Protein AF-U1PQL3-F1 (afdb_monomer_lite)

Organism: NCBI:txid1238425

Radius of gyration: 22.52 Å; chains: 1; bounding box: 60×57×41 Å

Structure (mmCIF, N/CA/C/O backbone):
data_AF-U1PQL3-F1
#
_entry.id   AF-U1PQL3-F1
#
loop_
_atom_site.group_PDB
_atom_site.id
_atom_site.type_symbol
_atom_site.label_atom_id
_atom_site.label_alt_id
_atom_site.label_comp_id
_atom_site.label_asym_id
_atom_site.label_entity_id
_atom_site.label_seq_id
_atom_site.pdbx_PDB_ins_code
_atom_site.Cartn_x
_atom_site.Cartn_y
_atom_site.Cartn_z
_atom_site.occupancy
_atom_site.B_iso_or_equiv
_atom_site.auth_seq_id
_atom_site.auth_comp_id
_atom_site.auth_asym_id
_atom_site.auth_atom_id
_atom_site.pdbx_PDB_model_num
ATOM 1 N N . MET A 1 1 ? 1.479 -7.789 17.084 1.00 77.44 1 MET A N 1
ATOM 2 C CA . MET A 1 1 ? 2.022 -6.716 17.954 1.00 77.44 1 MET A CA 1
ATOM 3 C C . MET A 1 1 ? 1.877 -5.343 17.304 1.00 77.44 1 MET A C 1
ATOM 5 O O . MET A 1 1 ? 1.242 -4.505 17.920 1.00 77.44 1 MET A O 1
ATOM 9 N N . PHE A 1 2 ? 2.394 -5.093 16.090 1.00 92.62 2 PHE A N 1
ATOM 10 C CA . PHE A 1 2 ? 2.172 -3.804 15.405 1.00 92.62 2 PHE A CA 1
ATOM 11 C C . PHE A 1 2 ? 0.720 -3.618 14.933 1.00 92.62 2 PHE A C 1
ATOM 13 O O . PHE A 1 2 ? 0.093 -2.629 15.292 1.00 92.62 2 PHE A O 1
ATOM 20 N N . THR A 1 3 ? 0.156 -4.597 14.218 1.00 93.81 3 THR A N 1
ATOM 21 C CA . THR A 1 3 ? -1.238 -4.553 13.734 1.00 93.81 3 THR A CA 1
ATOM 22 C C . THR A 1 3 ? -2.246 -4.426 14.873 1.00 93.81 3 THR A C 1
ATOM 24 O O . THR A 1 3 ? -3.132 -3.589 14.814 1.00 93.81 3 THR A O 1
ATOM 27 N N . THR A 1 4 ? -2.015 -5.131 15.980 1.00 95.44 4 THR A N 1
ATOM 28 C CA . THR A 1 4 ? -2.809 -5.020 17.215 1.00 95.44 4 THR A CA 1
ATOM 29 C C . THR A 1 4 ? -2.872 -3.589 17.769 1.00 95.44 4 THR A C 1
ATOM 31 O O . THR A 1 4 ? -3.896 -3.166 18.293 1.00 95.44 4 THR A O 1
ATOM 34 N N . LEU A 1 5 ? -1.780 -2.819 17.671 1.00 96.69 5 LEU A N 1
ATOM 35 C CA . LEU A 1 5 ? -1.766 -1.423 18.115 1.00 96.69 5 LEU A CA 1
ATOM 36 C C . LEU A 1 5 ? -2.539 -0.514 17.149 1.00 96.69 5 LEU A C 1
ATOM 38 O O . LEU A 1 5 ? -3.178 0.439 17.597 1.00 96.69 5 LEU A O 1
ATOM 42 N N . LEU A 1 6 ? -2.472 -0.802 15.845 1.00 95.81 6 LEU A N 1
ATOM 43 C CA . LEU A 1 6 ? -3.247 -0.090 14.828 1.00 95.81 6 LEU A CA 1
ATOM 44 C C . LEU A 1 6 ? -4.742 -0.331 15.020 1.00 95.81 6 LEU A C 1
ATOM 46 O O . LEU A 1 6 ? -5.491 0.636 15.076 1.00 95.81 6 LEU A O 1
ATOM 50 N N . GLU A 1 7 ? -5.149 -1.584 15.212 1.00 96.31 7 GLU A N 1
ATOM 51 C CA . GLU A 1 7 ? -6.532 -1.971 15.496 1.00 96.31 7 GLU A CA 1
ATOM 52 C C . GLU A 1 7 ? -7.067 -1.240 16.733 1.00 96.31 7 GLU A C 1
ATOM 54 O O . GLU A 1 7 ? -8.042 -0.498 16.631 1.00 96.31 7 GLU A O 1
ATOM 59 N N . TYR A 1 8 ? -6.347 -1.312 17.859 1.00 96.56 8 TYR A N 1
ATOM 60 C CA . TYR A 1 8 ? -6.697 -0.572 19.076 1.00 96.56 8 TYR A CA 1
ATOM 61 C C . TYR A 1 8 ? -6.850 0.938 18.827 1.00 96.56 8 TYR A C 1
ATOM 63 O O . TYR A 1 8 ? -7.760 1.586 19.355 1.00 96.56 8 TYR A O 1
ATOM 71 N N . ARG A 1 9 ? -5.944 1.539 18.043 1.00 97.44 9 ARG A N 1
ATOM 72 C CA . ARG A 1 9 ? -6.019 2.972 17.743 1.00 97.44 9 ARG A CA 1
ATOM 73 C C . ARG A 1 9 ? -7.231 3.282 16.871 1.00 97.44 9 ARG A C 1
ATOM 75 O O . ARG A 1 9 ? -7.900 4.277 17.131 1.00 97.44 9 ARG A O 1
ATOM 82 N N . CYS A 1 10 ? -7.513 2.448 15.879 1.00 96.50 10 CYS A N 1
ATOM 83 C CA . CYS A 1 10 ? -8.654 2.613 14.994 1.00 96.50 10 CYS A CA 1
ATOM 84 C C . CYS A 1 10 ? -9.977 2.529 15.755 1.00 96.50 10 CYS A C 1
ATOM 86 O O . CYS A 1 10 ? -10.788 3.445 15.628 1.00 96.50 10 CYS A O 1
ATOM 88 N N . GLU A 1 11 ? -10.141 1.526 16.622 1.00 96.19 11 GLU A N 1
ATOM 89 C CA . GLU A 1 11 ? -11.313 1.385 17.496 1.00 96.19 11 GLU A CA 1
ATOM 90 C C . GLU A 1 11 ? -11.537 2.631 18.358 1.00 96.19 11 GLU A C 1
ATOM 92 O O . GLU A 1 11 ? -12.653 3.138 18.463 1.00 96.19 11 GLU A O 1
ATOM 97 N N . ARG A 1 12 ? -10.463 3.166 18.948 1.00 97.19 12 ARG A N 1
ATOM 98 C CA . ARG A 1 12 ? -10.551 4.326 19.839 1.00 97.19 12 ARG A CA 1
ATOM 99 C C . ARG A 1 12 ? -10.916 5.625 19.118 1.00 97.19 12 ARG A C 1
ATOM 101 O O . ARG A 1 12 ? -11.585 6.468 19.705 1.00 97.19 12 ARG A O 1
ATOM 108 N N . GLU A 1 13 ? -10.442 5.807 17.889 1.00 97.31 13 GLU A N 1
ATOM 109 C CA . GLU A 1 13 ? -10.693 7.015 17.087 1.00 97.31 13 GLU A CA 1
ATOM 110 C C . GLU A 1 13 ? -11.920 6.861 16.160 1.00 97.31 13 GLU A C 1
ATOM 112 O O . GLU A 1 13 ? -12.239 7.781 15.411 1.00 97.31 13 GLU A O 1
ATOM 117 N N . GLY A 1 14 ? -12.602 5.707 16.180 1.00 95.25 14 GLY A N 1
ATOM 118 C CA . GLY A 1 14 ? -13.758 5.427 15.321 1.00 95.25 14 GLY A CA 1
ATOM 119 C C . GLY A 1 14 ? -13.414 5.266 13.835 1.00 95.25 14 GLY A C 1
ATOM 120 O O . GLY A 1 14 ? -14.232 5.593 12.978 1.00 95.25 14 GLY A O 1
ATOM 121 N N . THR A 1 15 ? -12.206 4.791 13.514 1.00 93.69 15 THR A N 1
ATOM 122 C CA . THR A 1 15 ? -11.777 4.493 12.134 1.00 93.69 15 THR A CA 1
ATOM 123 C C . THR A 1 15 ? -11.769 2.986 11.865 1.00 93.69 15 THR A C 1
ATOM 125 O O . THR A 1 15 ? -11.841 2.178 12.788 1.00 93.69 15 THR A O 1
ATOM 128 N N . HIS A 1 16 ? -11.714 2.591 10.591 1.00 90.12 16 HIS A N 1
ATOM 129 C CA . HIS A 1 16 ? -11.735 1.184 10.192 1.00 90.12 16 HIS A CA 1
ATOM 130 C C . HIS A 1 16 ? -10.318 0.618 10.044 1.00 90.12 16 HIS A C 1
ATOM 132 O O . HIS A 1 16 ? -9.465 1.235 9.405 1.00 90.12 16 HIS A O 1
ATOM 138 N N . PHE A 1 17 ? -10.098 -0.577 10.591 1.00 93.88 17 PHE A N 1
ATOM 139 C CA . PHE A 1 17 ? -8.897 -1.377 10.382 1.00 93.88 17 PHE A CA 1
ATOM 140 C C . PHE A 1 17 ? -9.274 -2.673 9.658 1.00 93.88 17 PHE A C 1
ATOM 142 O O . PHE A 1 17 ? -10.243 -3.332 10.031 1.00 93.88 17 PHE A O 1
ATOM 149 N N . GLY A 1 18 ? -8.504 -3.030 8.633 1.00 91.88 18 GLY A N 1
ATOM 150 C CA . GLY A 1 18 ? -8.681 -4.263 7.876 1.00 91.88 18 GLY A CA 1
ATOM 151 C C . GLY A 1 18 ? -7.334 -4.793 7.406 1.00 91.88 18 GLY A C 1
ATOM 152 O O . GLY A 1 18 ? -6.507 -4.036 6.895 1.00 91.88 18 GLY A O 1
ATOM 153 N N . GLU A 1 19 ? -7.108 -6.090 7.596 1.00 93.44 19 GLU A N 1
ATOM 154 C CA . GLU A 1 19 ? -5.915 -6.768 7.096 1.00 93.44 19 GLU A CA 1
ATOM 155 C C . GLU A 1 19 ? -6.143 -7.268 5.665 1.00 93.44 19 GLU A C 1
ATOM 157 O O . GLU A 1 19 ? -7.225 -7.732 5.308 1.00 93.44 19 GLU A O 1
ATOM 162 N N . VAL A 1 20 ? -5.096 -7.183 4.847 1.00 94.38 20 VAL A N 1
ATOM 163 C CA . VAL A 1 20 ? -5.058 -7.710 3.478 1.00 94.38 20 VAL A CA 1
ATOM 164 C C . VAL A 1 20 ? -3.874 -8.651 3.341 1.00 94.38 20 VAL A C 1
ATOM 166 O O . VAL A 1 20 ? -2.914 -8.541 4.101 1.00 94.38 20 VAL A O 1
ATOM 169 N N . GLU A 1 21 ? -3.906 -9.541 2.350 1.00 93.50 21 GLU A N 1
ATOM 170 C CA . GLU A 1 21 ? -2.773 -10.418 2.044 1.00 93.50 21 GLU A CA 1
ATOM 171 C C . GLU A 1 21 ? -1.538 -9.571 1.674 1.00 93.50 21 GLU A C 1
ATOM 173 O O . GLU A 1 21 ? -1.576 -8.871 0.656 1.00 93.50 21 GLU A O 1
ATOM 178 N N . PRO A 1 22 ? -0.442 -9.592 2.459 1.00 92.31 22 PRO A N 1
ATOM 179 C CA . PRO A 1 22 ? 0.719 -8.744 2.200 1.00 92.31 22 PRO A CA 1
ATOM 180 C C . PRO A 1 22 ? 1.693 -9.349 1.181 1.00 92.31 22 PRO A C 1
ATOM 182 O O . PRO A 1 22 ? 2.560 -8.630 0.664 1.00 92.31 22 PRO A O 1
ATOM 185 N N . ALA A 1 23 ? 1.600 -10.650 0.881 1.00 93.25 23 ALA A N 1
ATOM 186 C CA . ALA A 1 23 ? 2.564 -11.318 0.017 1.00 93.25 23 ALA A CA 1
ATOM 187 C C . ALA A 1 23 ? 2.606 -10.705 -1.394 1.00 93.25 23 ALA A C 1
ATOM 189 O O . ALA A 1 23 ? 1.585 -10.418 -2.022 1.00 93.25 23 ALA A O 1
ATOM 190 N N . GLY A 1 24 ? 3.824 -10.507 -1.903 1.00 90.50 24 GLY A N 1
ATOM 191 C CA . GLY A 1 24 ? 4.075 -10.034 -3.269 1.00 90.50 24 GLY A CA 1
ATOM 192 C C . GLY A 1 24 ? 3.968 -8.520 -3.486 1.00 90.50 24 GLY A C 1
ATOM 193 O O . GLY A 1 24 ? 4.416 -8.046 -4.526 1.00 90.50 24 GLY A O 1
ATOM 194 N N . THR A 1 25 ? 3.483 -7.746 -2.511 1.00 92.31 25 THR A N 1
ATOM 195 C CA . THR A 1 25 ? 3.243 -6.290 -2.649 1.00 92.31 25 THR A CA 1
ATOM 196 C C . THR A 1 25 ? 4.494 -5.465 -2.970 1.00 92.31 25 THR A C 1
ATOM 198 O O . THR A 1 25 ? 4.396 -4.426 -3.616 1.00 92.31 25 THR A O 1
ATOM 201 N N . THR A 1 26 ? 5.685 -5.927 -2.585 1.00 89.00 26 THR A N 1
ATOM 202 C CA . THR A 1 26 ? 6.966 -5.263 -2.893 1.00 89.00 26 THR A CA 1
ATOM 203 C C . THR A 1 26 ? 7.512 -5.581 -4.285 1.00 89.00 26 THR A C 1
ATOM 205 O O . THR A 1 26 ? 8.423 -4.896 -4.757 1.00 89.00 26 THR A O 1
ATOM 208 N N . LYS A 1 27 ? 6.981 -6.616 -4.946 1.00 89.62 27 LYS A N 1
ATOM 209 C CA . LYS A 1 27 ? 7.441 -7.069 -6.265 1.00 89.62 27 LYS A CA 1
ATOM 210 C C . LYS A 1 27 ? 6.455 -6.745 -7.383 1.00 89.62 27 LYS A C 1
ATOM 212 O O . LYS A 1 27 ? 6.871 -6.489 -8.514 1.00 89.62 27 LYS A O 1
ATOM 217 N N . GLU A 1 28 ? 5.168 -6.760 -7.061 1.00 92.44 28 GLU A N 1
ATOM 218 C CA . GLU A 1 28 ? 4.070 -6.415 -7.956 1.00 92.44 28 GLU A CA 1
ATOM 219 C C . GLU A 1 28 ? 4.050 -4.911 -8.245 1.00 92.44 28 GLU A C 1
ATOM 221 O O . GLU A 1 28 ? 4.226 -4.087 -7.346 1.00 92.44 28 GLU A O 1
ATOM 226 N N . CYS A 1 29 ? 3.875 -4.530 -9.506 1.00 91.62 29 CYS A N 1
ATOM 227 C CA . CYS A 1 29 ? 3.728 -3.134 -9.889 1.00 91.62 29 CYS A CA 1
ATOM 228 C C . CYS A 1 29 ? 2.319 -2.629 -9.609 1.00 91.62 29 CYS A C 1
ATOM 230 O O . CYS A 1 29 ? 1.378 -3.107 -10.231 1.00 91.62 29 CYS A O 1
ATOM 232 N N . ALA A 1 30 ? 2.196 -1.582 -8.793 1.00 92.25 30 ALA A N 1
ATOM 233 C CA . ALA A 1 30 ? 0.904 -0.957 -8.509 1.00 92.25 30 ALA A CA 1
ATOM 234 C C . ALA A 1 30 ? 0.207 -0.363 -9.747 1.00 92.25 30 ALA A C 1
ATOM 236 O O . ALA A 1 30 ? -0.996 -0.140 -9.729 1.00 92.25 30 ALA A O 1
ATOM 237 N N . SER A 1 31 ? 0.947 -0.107 -10.832 1.00 91.25 31 SER A N 1
ATOM 238 C CA . SER A 1 31 ? 0.382 0.431 -12.074 1.00 91.25 31 SER A CA 1
ATOM 239 C C . SER A 1 31 ? -0.084 -0.646 -13.058 1.00 91.25 31 SER A C 1
ATOM 241 O O . SER A 1 31 ? -1.062 -0.421 -13.763 1.00 91.25 31 SER A O 1
ATOM 243 N N . CYS A 1 32 ? 0.616 -1.780 -13.167 1.00 92.50 32 CYS A N 1
ATOM 244 C CA . CYS A 1 32 ? 0.346 -2.770 -14.223 1.00 92.50 32 CYS A CA 1
ATOM 245 C C . CYS A 1 32 ? 0.239 -4.222 -13.742 1.00 92.50 32 CYS A C 1
ATOM 247 O O . CYS A 1 32 ? 0.056 -5.116 -14.564 1.00 92.50 32 CYS A O 1
ATOM 249 N N . GLY A 1 33 ? 0.407 -4.484 -12.444 1.00 92.00 33 GLY A N 1
ATOM 250 C CA . GLY A 1 33 ? 0.303 -5.817 -11.842 1.00 92.00 33 GLY A CA 1
ATOM 251 C C . GLY A 1 33 ? 1.457 -6.776 -12.160 1.00 92.00 33 GLY A C 1
ATOM 252 O O . GLY A 1 33 ? 1.498 -7.888 -11.640 1.00 92.00 33 GLY A O 1
ATOM 253 N N . VAL A 1 34 ? 2.432 -6.389 -12.994 1.00 93.25 34 VAL A N 1
ATOM 254 C CA . VAL A 1 34 ? 3.583 -7.258 -13.285 1.00 93.25 34 VAL A CA 1
ATOM 255 C C . VAL A 1 34 ? 4.460 -7.418 -12.051 1.00 93.25 34 VAL A C 1
ATOM 257 O O . VAL A 1 34 ? 4.863 -6.447 -11.410 1.00 93.25 34 VAL A O 1
ATOM 260 N N . ASN A 1 35 ? 4.807 -8.668 -11.766 1.00 91.38 35 ASN A N 1
ATOM 261 C CA . ASN A 1 35 ? 5.756 -9.031 -10.732 1.00 91.38 35 ASN A CA 1
ATOM 262 C C . ASN A 1 35 ? 7.193 -8.910 -11.266 1.00 91.38 35 ASN A C 1
ATOM 264 O O . ASN A 1 35 ? 7.502 -9.389 -12.358 1.00 91.38 35 ASN A O 1
ATOM 268 N N . SER A 1 36 ? 8.071 -8.258 -10.507 1.00 84.94 36 SER A N 1
ATOM 269 C CA . SER A 1 36 ? 9.477 -8.074 -10.867 1.00 84.94 36 SER A CA 1
ATOM 270 C C . SER A 1 36 ? 10.380 -8.362 -9.672 1.00 84.94 36 SER A C 1
ATOM 272 O O . SER A 1 36 ? 10.195 -7.807 -8.588 1.00 84.94 36 SER A O 1
ATOM 274 N N . ASP A 1 37 ? 11.386 -9.214 -9.869 1.00 82.56 37 ASP A N 1
ATOM 275 C CA . ASP A 1 37 ? 12.407 -9.455 -8.854 1.00 82.56 37 ASP A CA 1
ATOM 276 C C . ASP A 1 37 ? 13.399 -8.289 -8.840 1.00 82.56 37 ASP A C 1
ATOM 278 O O . ASP A 1 37 ? 14.190 -8.098 -9.765 1.00 82.56 37 ASP A O 1
ATOM 282 N N . LYS A 1 38 ? 13.334 -7.483 -7.777 1.00 73.81 38 LYS A N 1
ATOM 283 C CA . LYS A 1 38 ? 14.190 -6.311 -7.577 1.00 73.81 38 LYS A CA 1
ATOM 284 C C . LYS A 1 38 ? 15.032 -6.470 -6.312 1.00 73.81 38 LYS A C 1
ATOM 286 O O . LYS A 1 38 ? 14.492 -6.846 -5.269 1.00 73.81 38 LYS A O 1
ATOM 291 N N . PRO A 1 39 ? 16.337 -6.157 -6.362 1.00 77.56 39 PRO A N 1
ATOM 292 C CA . PRO A 1 39 ? 17.223 -6.325 -5.218 1.00 77.56 39 PRO A CA 1
ATOM 293 C C . PRO A 1 39 ? 16.888 -5.357 -4.081 1.00 77.56 39 PRO A C 1
ATOM 295 O O . PRO A 1 39 ? 16.622 -4.181 -4.323 1.00 77.56 39 PRO A O 1
ATOM 298 N N . LEU A 1 40 ? 16.939 -5.827 -2.829 1.00 75.81 40 LEU A N 1
ATOM 299 C CA . LEU A 1 40 ? 16.529 -5.094 -1.616 1.00 75.81 40 LEU A CA 1
ATOM 300 C C . LEU A 1 40 ? 17.288 -3.789 -1.327 1.00 75.81 40 LEU A C 1
ATOM 302 O O . LEU A 1 40 ? 16.814 -3.000 -0.524 1.00 75.81 40 LEU A O 1
ATOM 306 N N . TRP A 1 41 ? 18.393 -3.493 -2.002 1.00 74.50 41 TRP A N 1
ATOM 307 C CA . TRP A 1 41 ? 19.158 -2.253 -1.805 1.00 74.50 41 TRP A CA 1
ATOM 308 C C . TRP A 1 41 ? 18.838 -1.138 -2.813 1.00 74.50 41 TRP A C 1
ATOM 310 O O . TRP A 1 41 ? 19.391 -0.049 -2.701 1.00 74.50 41 TRP A O 1
ATOM 320 N N . LEU A 1 42 ? 17.980 -1.387 -3.806 1.00 72.94 42 LEU A N 1
ATOM 321 C CA . LEU A 1 42 ? 17.567 -0.363 -4.768 1.00 72.94 42 LEU A CA 1
ATOM 322 C C . LEU A 1 42 ? 16.433 0.490 -4.169 1.00 72.94 42 LEU A C 1
ATOM 324 O O . LEU A 1 42 ? 15.359 -0.042 -3.893 1.00 72.94 42 LEU A O 1
ATOM 328 N N . GLY A 1 43 ? 16.685 1.779 -3.921 1.00 72.75 43 GLY A N 1
ATOM 329 C CA . GLY A 1 43 ? 15.693 2.701 -3.341 1.00 72.75 43 GLY A CA 1
ATOM 330 C C . GLY A 1 43 ? 14.533 2.984 -4.297 1.00 72.75 43 GLY A C 1
ATOM 331 O O . GLY A 1 43 ? 13.373 2.757 -3.962 1.00 72.75 43 GLY A O 1
ATOM 332 N N . GLU A 1 44 ? 14.863 3.351 -5.534 1.00 77.50 44 GLU A N 1
ATOM 333 C CA . GLU A 1 44 ? 13.895 3.710 -6.572 1.00 77.50 44 GLU A CA 1
ATOM 334 C C . GLU A 1 44 ? 13.122 2.497 -7.109 1.00 77.50 44 GLU A C 1
ATOM 336 O O . GLU A 1 44 ? 13.679 1.418 -7.367 1.00 77.50 44 GLU A O 1
ATOM 341 N N . TYR A 1 45 ? 11.819 2.682 -7.335 1.00 80.50 45 TYR A N 1
ATOM 342 C CA . TYR A 1 45 ? 10.985 1.673 -7.972 1.00 80.50 45 TYR A CA 1
ATOM 343 C C . TYR A 1 45 ? 10.820 1.965 -9.469 1.00 80.50 45 TYR A C 1
ATOM 345 O O . TYR A 1 45 ? 10.032 2.819 -9.860 1.00 80.50 45 TYR A O 1
ATOM 353 N N . LEU A 1 46 ? 11.469 1.162 -10.321 1.00 84.69 46 LEU A N 1
ATOM 354 C CA . LEU A 1 46 ? 11.293 1.217 -11.779 1.00 84.69 46 LEU A CA 1
ATOM 355 C C . LEU A 1 46 ? 10.657 -0.067 -12.317 1.00 84.69 46 LEU A C 1
ATOM 357 O O . LEU A 1 46 ? 11.257 -1.140 -12.244 1.00 84.69 46 LEU A O 1
ATOM 361 N N . CYS A 1 47 ? 9.437 -0.008 -12.844 1.00 88.31 47 CYS A N 1
ATOM 362 C CA . CYS A 1 47 ? 8.792 -1.161 -13.472 1.00 88.31 47 CYS A CA 1
ATOM 363 C C . CYS A 1 47 ? 9.363 -1.421 -14.879 1.00 88.31 47 CYS A C 1
ATOM 365 O O . CYS A 1 47 ? 9.189 -0.579 -15.760 1.00 88.31 47 CYS A O 1
ATOM 367 N N . PRO A 1 48 ? 9.972 -2.595 -15.144 1.00 86.00 48 PRO A N 1
ATOM 368 C CA . PRO A 1 48 ? 10.527 -2.904 -16.463 1.00 86.00 48 PRO A CA 1
ATOM 369 C C . PRO A 1 48 ? 9.453 -3.164 -17.532 1.00 86.00 48 PRO A C 1
ATOM 371 O O . PRO A 1 48 ? 9.768 -3.144 -18.716 1.00 86.00 48 PRO A O 1
ATOM 374 N N . ALA A 1 49 ? 8.202 -3.426 -17.136 1.00 89.19 49 ALA A N 1
ATOM 375 C CA . ALA A 1 49 ? 7.130 -3.778 -18.066 1.00 89.19 49 ALA A CA 1
ATOM 376 C C . ALA A 1 49 ? 6.382 -2.559 -18.619 1.00 89.19 49 ALA A C 1
ATOM 378 O O . ALA A 1 49 ? 6.166 -2.470 -19.822 1.00 89.19 49 ALA A O 1
ATOM 379 N N . CYS A 1 50 ? 5.984 -1.620 -17.757 1.00 90.88 50 CYS A N 1
ATOM 380 C CA . CYS A 1 50 ? 5.228 -0.432 -18.172 1.00 90.88 50 CYS A CA 1
ATOM 381 C C . CYS A 1 50 ? 6.042 0.866 -18.117 1.00 90.88 50 CYS A C 1
ATOM 383 O O . CYS A 1 50 ? 5.515 1.923 -18.445 1.00 90.88 50 CYS A O 1
ATOM 385 N N . GLY A 1 51 ? 7.302 0.814 -17.672 1.00 85.50 51 GLY A N 1
ATOM 386 C CA . GLY A 1 51 ? 8.131 2.008 -17.495 1.00 85.50 51 GLY A CA 1
ATOM 387 C C . GLY A 1 51 ? 7.675 2.911 -16.348 1.00 85.50 51 GLY A C 1
ATOM 388 O O . GLY A 1 51 ? 8.223 3.997 -16.188 1.00 85.50 51 GLY A O 1
ATOM 389 N N . PHE A 1 52 ? 6.692 2.476 -15.548 1.00 84.06 52 PHE A N 1
ATOM 390 C CA . PHE A 1 52 ? 6.259 3.199 -14.362 1.00 84.06 52 PHE A CA 1
ATOM 391 C C . PHE A 1 52 ? 7.442 3.345 -13.412 1.00 84.06 52 PHE A C 1
ATOM 393 O O . PHE A 1 52 ? 7.937 2.364 -12.851 1.00 84.06 52 PHE A O 1
ATOM 400 N N . ASN A 1 53 ? 7.905 4.579 -13.289 1.00 80.56 53 ASN A N 1
ATOM 401 C CA . ASN A 1 53 ? 8.950 4.964 -12.373 1.00 80.56 53 ASN A CA 1
ATOM 402 C C . ASN A 1 53 ? 8.291 5.719 -11.230 1.00 80.56 53 ASN A C 1
ATOM 404 O O . ASN A 1 53 ? 7.640 6.739 -11.461 1.00 80.56 53 ASN A O 1
ATOM 408 N N . MET A 1 54 ? 8.452 5.220 -10.015 1.00 67.62 54 MET A N 1
ATOM 409 C CA . MET A 1 54 ? 8.254 6.051 -8.847 1.00 67.62 54 MET A CA 1
ATOM 410 C C . MET A 1 54 ? 9.624 6.471 -8.348 1.00 67.62 54 MET A C 1
ATOM 412 O O . MET A 1 54 ? 10.429 5.651 -7.918 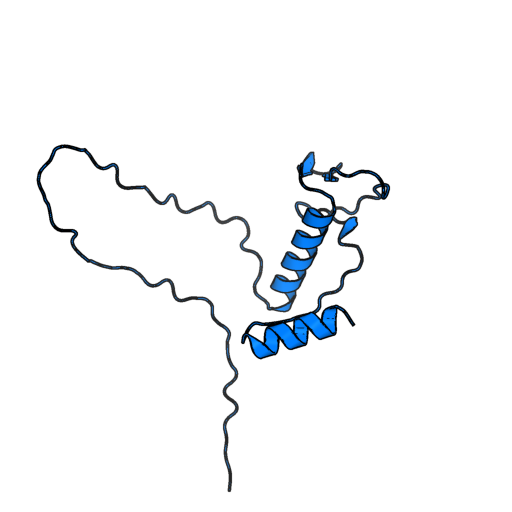1.00 67.62 54 MET A O 1
ATOM 416 N N . GLU A 1 55 ? 9.833 7.785 -8.370 1.00 62.03 55 GLU A N 1
ATOM 417 C CA . GLU A 1 55 ? 10.898 8.455 -7.622 1.00 62.03 55 GLU A CA 1
ATOM 418 C C . GLU A 1 55 ? 10.693 8.288 -6.099 1.00 62.03 55 GLU A C 1
ATOM 420 O O . GLU A 1 55 ? 11.588 8.547 -5.306 1.00 62.03 55 GLU A O 1
ATOM 425 N N . MET A 1 56 ? 9.509 7.805 -5.696 1.00 59.16 56 MET A N 1
ATOM 426 C CA . MET A 1 56 ? 9.175 7.353 -4.350 1.00 59.16 56 MET A CA 1
ATOM 427 C C . MET A 1 56 ? 9.651 5.911 -4.134 1.00 59.16 56 MET A C 1
ATOM 429 O O . MET A 1 56 ? 9.435 5.039 -4.980 1.00 59.16 56 MET A O 1
ATOM 433 N N . ASP A 1 57 ? 10.251 5.671 -2.969 1.00 76.81 57 ASP A N 1
ATOM 434 C CA . ASP A 1 57 ? 10.805 4.386 -2.551 1.00 76.81 57 ASP A CA 1
ATOM 435 C C . ASP A 1 57 ? 9.840 3.206 -2.766 1.00 76.81 57 ASP A C 1
ATOM 437 O O . ASP A 1 57 ? 8.614 3.340 -2.747 1.00 76.81 57 ASP A O 1
ATOM 441 N N . ARG A 1 58 ? 10.391 1.998 -2.906 1.00 81.06 58 ARG A N 1
ATOM 442 C CA . ARG A 1 58 ? 9.645 0.720 -2.996 1.00 81.06 58 ARG A CA 1
ATOM 443 C C . ARG A 1 58 ? 8.480 0.559 -2.014 1.00 81.06 58 ARG A C 1
ATOM 445 O O . ARG A 1 58 ? 7.510 -0.133 -2.333 1.00 81.06 58 ARG A O 1
ATOM 452 N N . ASP A 1 59 ? 8.589 1.171 -0.843 1.00 87.69 59 ASP A N 1
ATOM 453 C CA . ASP A 1 59 ? 7.567 1.155 0.200 1.00 87.69 59 ASP A CA 1
ATOM 454 C C . ASP A 1 59 ? 6.280 1.850 -0.260 1.00 87.69 59 ASP A C 1
ATOM 456 O O . ASP A 1 59 ? 5.187 1.376 0.044 1.00 87.69 59 ASP A O 1
ATOM 460 N N . ALA A 1 60 ? 6.382 2.906 -1.074 1.00 89.12 60 ALA A N 1
ATOM 461 C CA . ALA A 1 60 ? 5.227 3.573 -1.667 1.00 89.12 60 ALA A CA 1
ATOM 462 C C . ALA A 1 60 ? 4.508 2.669 -2.680 1.00 89.12 60 ALA A C 1
ATOM 464 O O . ALA A 1 60 ? 3.280 2.587 -2.670 1.00 89.12 60 ALA A O 1
ATOM 465 N N . ASN A 1 61 ? 5.251 1.930 -3.515 1.00 90.50 61 ASN A N 1
ATOM 466 C CA . ASN A 1 61 ? 4.653 0.930 -4.408 1.00 90.50 61 ASN A CA 1
ATOM 467 C C . ASN A 1 61 ? 3.919 -0.154 -3.606 1.00 90.50 61 ASN A C 1
ATOM 469 O O . ASN A 1 61 ? 2.782 -0.498 -3.929 1.00 90.50 61 ASN A O 1
ATOM 473 N N . ALA A 1 62 ? 4.543 -0.664 -2.541 1.00 91.38 62 ALA A N 1
ATOM 474 C CA . ALA A 1 62 ? 3.904 -1.643 -1.670 1.00 91.38 62 ALA A CA 1
ATOM 475 C C . ALA A 1 62 ? 2.645 -1.075 -0.992 1.00 91.38 62 ALA A C 1
ATOM 477 O O . ALA A 1 62 ? 1.623 -1.759 -0.953 1.00 91.38 62 ALA A O 1
ATOM 478 N N . ALA A 1 63 ? 2.677 0.178 -0.530 1.00 92.88 63 ALA A N 1
ATOM 479 C CA . ALA A 1 63 ? 1.529 0.846 0.077 1.00 92.88 63 ALA A CA 1
ATOM 480 C C . ALA A 1 63 ? 0.350 0.994 -0.899 1.00 92.88 63 ALA A C 1
ATOM 482 O O . ALA A 1 63 ? -0.789 0.745 -0.509 1.00 92.88 63 ALA A O 1
ATOM 483 N N . LEU A 1 64 ? 0.608 1.329 -2.170 1.00 93.38 64 LEU A N 1
ATOM 484 C CA . LEU A 1 64 ? -0.438 1.384 -3.199 1.00 93.38 64 LEU A CA 1
ATOM 485 C C . LEU A 1 64 ? -1.059 0.008 -3.463 1.00 93.38 64 LEU A C 1
ATOM 487 O O . LEU A 1 64 ? -2.280 -0.099 -3.558 1.00 93.38 64 LEU A O 1
ATOM 491 N N . ASN A 1 65 ? -0.248 -1.050 -3.512 1.00 94.62 65 ASN A N 1
ATOM 492 C CA . ASN A 1 65 ? -0.762 -2.415 -3.647 1.00 94.62 65 ASN A CA 1
ATOM 493 C C . ASN A 1 65 ? -1.629 -2.824 -2.444 1.00 94.62 65 ASN A C 1
ATOM 495 O O . ASN A 1 65 ? -2.698 -3.404 -2.623 1.00 94.62 65 ASN A O 1
ATOM 499 N N . ILE A 1 66 ? -1.199 -2.501 -1.218 1.00 95.38 66 ILE A N 1
ATOM 500 C CA . ILE A 1 66 ? -1.983 -2.745 0.004 1.00 95.38 66 ILE A CA 1
ATOM 501 C C . ILE A 1 66 ? -3.312 -1.977 -0.039 1.00 95.38 66 ILE A C 1
ATOM 503 O O . ILE A 1 66 ? -4.356 -2.554 0.260 1.00 95.38 66 ILE A O 1
ATOM 507 N N . LEU A 1 67 ? -3.289 -0.708 -0.458 1.00 93.75 67 LEU A N 1
ATOM 508 C CA . LEU A 1 67 ? -4.486 0.122 -0.600 1.00 93.75 67 LEU A CA 1
ATOM 509 C C . LEU A 1 67 ? -5.466 -0.468 -1.623 1.00 93.75 67 LEU A C 1
ATOM 511 O O . LEU A 1 67 ? -6.651 -0.602 -1.322 1.00 93.75 67 LEU A O 1
ATOM 515 N N . SER A 1 68 ? -4.966 -0.865 -2.796 1.00 93.25 68 SER A N 1
ATOM 516 C CA . SER A 1 68 ? -5.753 -1.517 -3.851 1.00 93.25 68 SER A CA 1
ATOM 517 C C . SER A 1 68 ? -6.464 -2.766 -3.332 1.00 93.25 68 SER A C 1
ATOM 519 O O . SER A 1 68 ? -7.684 -2.884 -3.444 1.00 93.25 68 SER A O 1
ATOM 521 N N . ARG A 1 69 ? -5.720 -3.667 -2.678 1.00 94.50 69 ARG A N 1
ATOM 522 C CA . ARG A 1 69 ? -6.276 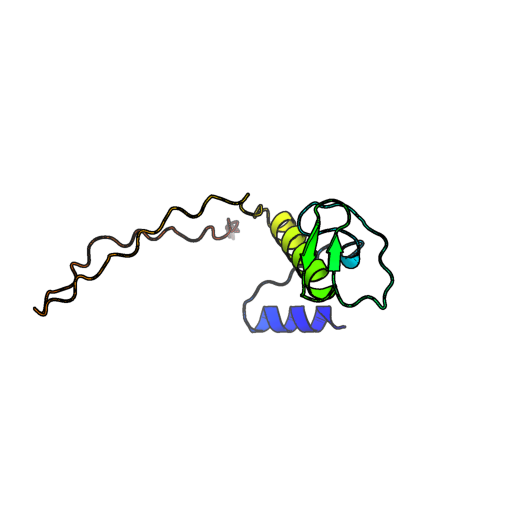-4.900 -2.095 1.00 94.50 69 ARG A CA 1
ATOM 523 C C . ARG A 1 69 ? -7.291 -4.608 -0.986 1.00 94.50 69 ARG A C 1
ATOM 525 O O . ARG A 1 69 ? -8.281 -5.328 -0.850 1.00 94.50 69 ARG A O 1
ATOM 532 N N . GLY A 1 70 ? -7.078 -3.548 -0.204 1.00 93.56 70 GLY A N 1
ATOM 533 C CA . GLY A 1 70 ? -8.019 -3.113 0.832 1.00 93.56 70 GLY A CA 1
ATOM 534 C C . GLY A 1 70 ? -9.348 -2.667 0.232 1.00 93.56 70 GLY A C 1
ATOM 535 O O . GLY A 1 70 ? -10.412 -3.097 0.673 1.00 93.56 70 GLY A O 1
ATOM 536 N N . PHE A 1 71 ? -9.286 -1.873 -0.833 1.00 90.31 71 PHE A N 1
ATOM 537 C CA . PHE A 1 71 ? -10.456 -1.433 -1.584 1.00 90.31 71 PHE A CA 1
ATOM 538 C C . PHE A 1 71 ? -11.225 -2.598 -2.222 1.00 90.31 71 PHE A C 1
ATOM 540 O O . PHE A 1 71 ? -12.445 -2.693 -2.058 1.00 90.31 71 PHE A O 1
ATOM 547 N N . GLU A 1 72 ? -10.517 -3.540 -2.844 1.00 89.56 72 GLU A N 1
ATOM 548 C CA . GLU A 1 72 ? -11.106 -4.772 -3.382 1.00 89.56 72 GLU A CA 1
ATOM 549 C C . GLU A 1 72 ? -11.814 -5.597 -2.297 1.00 89.56 72 GLU A C 1
ATOM 551 O O . GLU A 1 72 ? -12.942 -6.049 -2.501 1.00 89.56 72 GLU A O 1
ATOM 556 N N . THR A 1 73 ? -11.202 -5.728 -1.116 1.00 87.12 73 THR A N 1
ATOM 557 C CA . THR A 1 73 ? -11.779 -6.456 0.031 1.00 87.12 73 THR A CA 1
ATOM 558 C C . THR A 1 73 ? -13.076 -5.809 0.524 1.00 87.12 73 THR A C 1
ATOM 560 O O . THR A 1 73 ? -14.022 -6.504 0.893 1.00 87.12 73 THR A O 1
ATOM 563 N N . LEU A 1 74 ? -13.154 -4.477 0.486 1.00 85.44 74 LEU A N 1
ATOM 564 C CA . LEU A 1 74 ? -14.347 -3.716 0.864 1.00 85.44 74 LEU A CA 1
ATOM 565 C C . LEU A 1 74 ? -15.433 -3.695 -0.228 1.00 85.44 74 LEU A C 1
ATOM 567 O O . LEU A 1 74 ? -16.511 -3.141 -0.008 1.00 85.44 74 LEU A O 1
ATOM 571 N N . GLY A 1 75 ? -15.173 -4.273 -1.406 1.00 81.25 75 GLY A N 1
ATOM 572 C CA . GLY A 1 75 ? -16.062 -4.178 -2.568 1.00 81.25 75 GLY A CA 1
ATOM 573 C C . GLY A 1 75 ? -16.137 -2.765 -3.157 1.00 81.25 75 GLY A C 1
ATOM 574 O O . GLY A 1 75 ? -17.032 -2.463 -3.948 1.00 81.25 75 GLY A O 1
ATOM 575 N N . LEU A 1 76 ? -15.205 -1.897 -2.768 1.00 72.75 76 LEU A N 1
ATOM 576 C CA . LEU A 1 76 ? -15.028 -0.564 -3.313 1.00 72.75 76 LEU A CA 1
ATOM 577 C C . LEU A 1 76 ? -13.990 -0.694 -4.423 1.00 72.75 76 LEU A C 1
ATOM 579 O O . LEU A 1 76 ? -12.808 -0.502 -4.189 1.00 72.75 76 LEU A O 1
ATOM 583 N N . GLY A 1 77 ? -14.408 -1.104 -5.621 1.00 58.28 77 GLY A N 1
ATOM 584 C CA . GLY A 1 77 ? -13.494 -1.146 -6.761 1.00 58.28 77 GLY A CA 1
ATOM 585 C C . GLY A 1 77 ? -12.807 0.210 -6.937 1.00 58.28 77 GLY A C 1
ATOM 586 O O . GLY A 1 77 ? -13.449 1.257 -6.825 1.00 58.28 77 GLY A O 1
ATOM 587 N N . GLN A 1 78 ? -11.501 0.193 -7.194 1.00 49.97 78 GLN A N 1
ATOM 588 C CA . GLN A 1 78 ? -10.787 1.390 -7.623 1.00 49.97 78 GLN A CA 1
ATOM 589 C C . GLN A 1 78 ? -11.493 1.952 -8.861 1.00 49.97 78 GLN A C 1
ATOM 591 O O . GLN A 1 78 ? -11.839 1.216 -9.784 1.00 49.97 78 GLN A O 1
ATOM 596 N N . PHE A 1 79 ? -11.748 3.258 -8.839 1.00 46.06 79 PHE A N 1
ATOM 597 C CA . PHE A 1 79 ? -12.255 4.004 -9.980 1.00 46.06 79 PHE A CA 1
ATOM 598 C C . PHE A 1 79 ? -11.236 3.801 -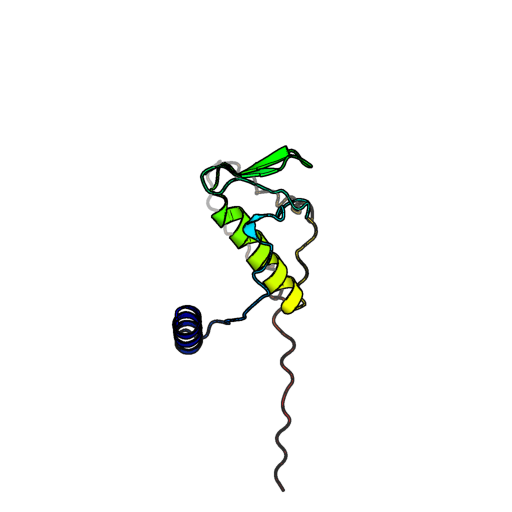11.110 1.00 46.06 79 PHE A C 1
ATOM 600 O O . PHE A 1 79 ? -10.143 4.367 -11.057 1.00 46.06 79 PHE A O 1
ATOM 607 N N . GLU A 1 80 ? -11.550 2.956 -12.101 1.00 45.78 80 GLU A N 1
ATOM 608 C CA . GLU A 1 80 ? -10.867 3.010 -13.396 1.00 45.78 80 GLU A CA 1
ATOM 609 C C . GLU A 1 80 ? -10.857 4.477 -13.783 1.00 45.78 80 GLU A C 1
ATOM 611 O O . GLU A 1 80 ? -11.930 5.072 -13.769 1.00 45.78 80 GLU A O 1
ATOM 616 N N . ALA A 1 81 ? -9.670 5.053 -13.997 1.00 48.28 81 ALA A N 1
ATOM 617 C CA . ALA A 1 81 ? -9.439 6.481 -14.175 1.00 48.28 81 ALA A CA 1
ATOM 618 C C . ALA A 1 81 ? -10.583 7.156 -14.944 1.00 48.28 81 ALA A C 1
ATOM 620 O O . ALA A 1 81 ? -10.566 7.253 -16.171 1.00 48.28 81 ALA A O 1
ATOM 621 N N . VAL A 1 82 ? -11.597 7.626 -14.218 1.00 45.91 82 VAL A N 1
ATOM 622 C CA . VAL A 1 82 ? -12.617 8.468 -14.801 1.00 45.91 82 VAL A CA 1
ATOM 623 C C . VAL A 1 82 ? -11.858 9.737 -15.063 1.00 45.91 82 VAL A C 1
ATOM 625 O O . VAL A 1 82 ? -11.373 10.396 -14.140 1.00 45.91 82 VAL A O 1
ATOM 628 N N . THR A 1 83 ? -11.688 10.004 -16.352 1.00 42.69 83 THR A N 1
ATOM 629 C CA . THR A 1 83 ? -11.310 11.304 -16.886 1.00 42.69 83 THR A CA 1
ATOM 630 C C . THR A 1 83 ? -11.891 12.361 -15.958 1.00 42.69 83 THR A C 1
ATOM 632 O O . THR A 1 83 ? -13.115 12.338 -15.772 1.00 42.69 83 THR A O 1
ATOM 635 N N . PRO A 1 84 ? -11.076 13.213 -15.308 1.00 46.44 84 PRO A N 1
ATOM 636 C CA . PRO A 1 84 ? -11.632 14.212 -14.417 1.00 46.44 84 PRO A CA 1
ATOM 637 C C . PRO A 1 84 ? -12.663 14.970 -15.244 1.00 46.44 84 PRO A C 1
ATOM 639 O O . PRO A 1 84 ? -12.330 15.490 -16.309 1.00 46.44 84 PRO A O 1
ATOM 642 N N . VAL A 1 85 ? -13.933 14.944 -14.819 1.00 48.28 85 VAL A N 1
ATOM 643 C CA . VAL A 1 85 ? -14.922 15.873 -15.360 1.00 48.28 85 VAL A CA 1
ATOM 644 C C . VAL A 1 85 ? -14.262 17.226 -15.206 1.00 48.28 85 VAL A C 1
ATOM 646 O O . VAL A 1 85 ? -13.914 17.614 -14.086 1.00 48.28 85 VAL A O 1
ATOM 649 N N . GLU A 1 86 ? -13.973 17.861 -16.341 1.00 52.28 86 GLU A N 1
ATOM 650 C CA . GLU A 1 86 ? -13.295 19.141 -16.362 1.00 52.28 86 GLU A CA 1
ATOM 651 C C . GLU A 1 86 ? -14.133 20.096 -15.529 1.00 52.28 86 GLU A C 1
ATOM 653 O O . GLU A 1 86 ? -15.198 20.565 -15.930 1.00 52.28 86 GLU A O 1
ATOM 658 N N . THR A 1 87 ? -13.681 20.315 -14.299 1.00 51.28 87 THR A N 1
ATOM 659 C CA . THR A 1 87 ? -14.292 21.278 -13.410 1.00 51.28 87 THR A CA 1
ATOM 660 C C . THR A 1 87 ? -13.781 22.610 -13.912 1.00 51.28 87 THR A C 1
ATOM 662 O O . THR A 1 87 ? -12.699 23.059 -13.540 1.00 51.28 87 THR A O 1
ATOM 665 N N . THR A 1 88 ? -14.519 23.193 -14.854 1.00 44.06 88 THR A N 1
ATOM 666 C CA . THR A 1 88 ? -14.250 24.529 -15.370 1.00 44.06 88 THR A CA 1
ATOM 667 C C . THR A 1 88 ? -14.261 25.492 -14.190 1.00 44.06 88 THR A C 1
ATOM 669 O O . THR A 1 88 ? -15.317 25.782 -13.625 1.00 44.06 88 THR A O 1
ATOM 672 N N . LEU A 1 89 ? -13.080 25.957 -13.789 1.00 51.03 89 LEU A N 1
ATOM 673 C CA . LEU A 1 89 ? -12.949 27.030 -12.815 1.00 51.03 89 LEU A CA 1
ATOM 674 C C . LEU A 1 89 ? -13.556 28.298 -13.433 1.00 51.03 89 LEU A C 1
ATOM 676 O O . LEU A 1 89 ? -13.199 28.644 -14.563 1.00 51.03 89 LEU A O 1
ATOM 680 N N . PRO A 1 90 ? -14.464 29.007 -12.742 1.00 41.97 90 PRO A N 1
ATOM 681 C CA . PRO A 1 90 ? -14.947 30.285 -13.235 1.00 41.97 90 PRO A CA 1
ATOM 682 C C . PRO A 1 90 ? -13.772 31.270 -13.297 1.00 41.97 90 PRO A C 1
ATOM 684 O O . PRO A 1 90 ? -13.155 31.596 -12.283 1.00 41.97 90 PRO A O 1
ATOM 687 N N . LEU A 1 91 ? -13.450 31.735 -14.506 1.00 40.97 91 LEU A N 1
ATOM 688 C CA . LEU A 1 91 ? -12.562 32.873 -14.725 1.00 40.97 91 LEU A CA 1
ATOM 689 C C . LEU A 1 91 ? -13.227 34.113 -14.120 1.00 40.97 91 LEU A C 1
ATOM 691 O O . LEU A 1 91 ? -14.164 34.670 -14.690 1.00 40.97 91 LEU A O 1
ATOM 695 N N . PHE A 1 92 ? -12.739 34.551 -12.963 1.00 38.69 92 PHE A N 1
ATOM 696 C CA . PHE A 1 92 ? -13.069 35.864 -12.430 1.00 38.69 92 PHE A CA 1
ATOM 697 C C . PHE A 1 92 ? -12.452 36.928 -13.345 1.00 38.69 92 PHE A C 1
ATOM 699 O O . PHE A 1 92 ? -11.237 37.128 -13.358 1.00 38.69 92 PHE A O 1
ATOM 706 N N . ILE A 1 93 ? -13.287 37.626 -14.115 1.00 39.69 93 ILE A N 1
ATOM 707 C CA . ILE A 1 93 ? -12.905 38.917 -14.685 1.00 39.69 93 ILE A CA 1
ATOM 708 C C . ILE A 1 93 ? -12.900 39.903 -13.515 1.00 39.69 93 ILE A C 1
ATOM 710 O O . ILE A 1 93 ? -13.950 40.316 -13.029 1.00 39.69 93 ILE A O 1
ATOM 714 N N . SER A 1 94 ? -11.707 40.255 -13.035 1.00 49.69 94 SER A N 1
ATOM 715 C CA . SER A 1 94 ? -11.527 41.357 -12.091 1.00 49.69 94 SER A CA 1
ATOM 716 C C . SER A 1 94 ? -11.866 42.679 -12.775 1.00 49.69 94 SER A C 1
ATOM 718 O O . SER A 1 94 ? -11.014 43.311 -13.395 1.00 49.69 94 SER A O 1
ATOM 720 N N . SER A 1 95 ? -13.101 43.134 -12.615 1.00 44.25 95 SER A N 1
ATOM 721 C CA . SER A 1 95 ? -13.428 44.557 -12.666 1.00 44.25 95 SER A CA 1
ATOM 722 C C . SER A 1 95 ? -14.403 44.843 -11.538 1.00 44.25 95 SER A C 1
ATOM 724 O O . SER A 1 95 ? -15.532 44.367 -11.558 1.00 44.25 95 SER A O 1
ATOM 726 N N . GLY A 1 96 ? -13.912 45.547 -10.519 1.00 46.97 96 GLY A N 1
ATOM 727 C CA . GLY A 1 96 ? -14.591 45.737 -9.247 1.00 46.97 96 GLY A CA 1
ATOM 728 C C . GLY A 1 96 ? -16.009 46.291 -9.369 1.00 46.97 96 GLY A C 1
ATOM 729 O O . GLY A 1 96 ? -16.201 47.474 -9.629 1.00 46.97 96 GLY A O 1
ATOM 730 N N . SER A 1 97 ? -16.978 45.446 -9.045 1.00 42.06 97 SER A N 1
ATOM 731 C CA . SER A 1 97 ? -18.172 45.796 -8.283 1.00 42.06 97 SER A CA 1
ATOM 732 C C . SER A 1 97 ? -18.515 44.602 -7.396 1.00 42.06 97 SER A C 1
ATOM 734 O O . SER A 1 97 ? -18.259 43.451 -7.740 1.00 42.06 97 SER A O 1
ATOM 736 N N . CYS A 1 98 ? -18.963 44.892 -6.180 1.00 53.81 98 CYS A N 1
ATOM 737 C CA . CYS A 1 98 ? -19.336 43.895 -5.193 1.00 53.81 98 CYS A CA 1
ATOM 738 C C . CYS A 1 98 ? -20.646 43.239 -5.620 1.00 53.81 98 CYS A C 1
ATOM 740 O O . CYS A 1 98 ? -21.675 43.899 -5.588 1.00 53.81 98 CYS A O 1
ATOM 742 N N . ASP A 1 99 ? -20.623 41.956 -5.976 1.00 40.38 99 ASP A N 1
ATOM 743 C CA . ASP A 1 99 ? -21.854 41.250 -6.317 1.00 40.38 99 ASP A CA 1
ATOM 744 C C . ASP A 1 99 ? -21.953 39.903 -5.592 1.00 40.38 99 ASP A C 1
ATOM 746 O O . ASP A 1 99 ? -21.036 39.082 -5.550 1.00 40.38 99 ASP A O 1
ATOM 750 N N . VAL A 1 100 ? -23.106 39.769 -4.943 1.00 49.94 100 VAL A N 1
ATOM 751 C CA . VAL A 1 100 ? -23.600 38.678 -4.107 1.00 49.94 100 VAL A CA 1
ATOM 752 C C . VAL A 1 100 ? -23.452 37.324 -4.808 1.00 49.94 100 VAL A C 1
ATOM 754 O O . VAL A 1 100 ? -23.868 37.161 -5.951 1.00 49.94 100 VAL A O 1
ATOM 757 N N . VAL A 1 101 ? -22.916 36.325 -4.100 1.00 47.56 101 VAL A N 1
ATOM 758 C CA . VAL A 1 101 ? -22.874 34.936 -4.584 1.00 47.56 101 VAL A CA 1
ATOM 759 C C . VAL A 1 101 ? -24.277 34.328 -4.466 1.00 47.56 101 VAL A C 1
ATOM 761 O O . VAL A 1 101 ? -24.774 34.125 -3.358 1.00 47.56 101 VAL A O 1
ATOM 764 N N . ASP A 1 102 ? -24.926 34.045 -5.600 1.00 50.94 102 ASP A N 1
ATOM 765 C CA . ASP A 1 102 ? -26.207 33.324 -5.654 1.00 50.94 102 ASP A CA 1
ATOM 766 C C . ASP A 1 102 ? -25.996 31.865 -5.215 1.00 50.94 102 ASP A C 1
ATOM 768 O O . ASP A 1 102 ? -25.369 31.062 -5.905 1.00 50.94 102 ASP A O 1
ATOM 772 N N . GLY A 1 103 ? -26.499 31.526 -4.026 1.00 56.66 103 GLY A N 1
ATOM 773 C CA . GLY A 1 103 ? -26.356 30.216 -3.387 1.00 56.66 103 GLY A CA 1
ATOM 774 C C . GLY A 1 103 ? -27.252 29.134 -3.988 1.00 56.66 103 GLY A C 1
ATOM 775 O O . GLY A 1 103 ? -27.979 28.460 -3.254 1.00 56.66 103 GLY A O 1
ATOM 776 N N . LYS A 1 104 ? -27.245 28.954 -5.313 1.00 56.91 104 LYS A N 1
ATOM 777 C CA . LYS A 1 104 ? -28.082 27.941 -5.963 1.00 56.91 104 LYS A CA 1
ATOM 778 C C . LYS A 1 104 ? -27.296 26.701 -6.371 1.00 56.91 104 LYS A C 1
ATOM 780 O O . LYS A 1 104 ? -26.656 26.641 -7.413 1.00 56.91 104 LYS A O 1
ATOM 785 N N . ARG A 1 105 ? -27.536 25.672 -5.549 1.00 53.56 105 ARG A N 1
ATOM 786 C CA . ARG A 1 105 ? -27.460 24.232 -5.830 1.00 53.56 105 ARG A CA 1
ATOM 787 C C . ARG A 1 105 ? -26.065 23.612 -5.758 1.00 53.56 105 ARG A C 1
ATOM 789 O O . ARG A 1 105 ? -25.495 23.184 -6.754 1.00 53.56 105 ARG A O 1
ATOM 796 N N . VAL A 1 106 ? -25.605 23.427 -4.522 1.00 51.97 106 VAL A N 1
ATOM 797 C CA . VAL A 1 106 ? -24.705 22.315 -4.195 1.00 51.97 106 VAL A CA 1
ATOM 798 C C . VAL A 1 106 ? -25.494 21.023 -4.415 1.00 51.97 106 VAL A C 1
ATOM 800 O O . VAL A 1 106 ? -26.528 20.806 -3.783 1.00 51.97 106 VAL A O 1
ATOM 803 N N . ILE A 1 107 ? -25.061 20.195 -5.363 1.00 54.44 107 ILE A N 1
ATOM 804 C CA . ILE A 1 107 ? -25.512 18.807 -5.438 1.00 54.44 107 ILE A CA 1
ATOM 805 C C . ILE A 1 107 ? -24.585 18.052 -4.496 1.00 54.44 107 ILE A C 1
ATOM 807 O O . ILE A 1 107 ? -23.413 17.861 -4.808 1.00 54.44 107 ILE A O 1
ATOM 811 N N . GLU A 1 108 ? -25.101 17.665 -3.335 1.00 50.50 108 GLU A N 1
ATOM 812 C CA . GLU A 1 108 ? -24.458 16.653 -2.505 1.00 50.50 108 GLU A CA 1
ATOM 813 C C . GLU A 1 108 ? -24.408 15.365 -3.332 1.00 50.50 108 GLU A C 1
ATOM 815 O O . GLU A 1 108 ? -25.403 14.650 -3.471 1.00 50.50 108 GLU A O 1
ATOM 820 N N . ALA A 1 109 ? -23.260 15.086 -3.948 1.00 54.03 109 ALA A N 1
ATOM 821 C CA . ALA A 1 109 ? -22.949 13.730 -4.354 1.00 54.03 109 ALA A CA 1
ATOM 822 C C . ALA A 1 109 ? -22.767 12.956 -3.049 1.00 54.03 109 ALA A C 1
ATOM 824 O O . ALA A 1 109 ? -21.705 13.012 -2.432 1.00 54.03 109 ALA A O 1
ATOM 825 N N . GLY A 1 110 ? -23.856 12.343 -2.578 1.00 45.09 110 GLY A N 1
ATOM 826 C CA . GLY A 1 110 ? -23.850 11.541 -1.366 1.00 45.09 110 GLY A CA 1
ATOM 827 C C . GLY A 1 110 ? -22.664 10.585 -1.393 1.00 45.09 110 GLY A C 1
ATOM 828 O O . GLY A 1 110 ? -22.409 9.923 -2.402 1.00 45.09 110 GLY A O 1
ATOM 829 N N . SER A 1 111 ? -21.918 10.556 -0.293 1.00 52.28 111 SER A N 1
ATOM 830 C CA . SER A 1 111 ? -20.846 9.588 -0.102 1.00 52.28 111 SER A CA 1
ATOM 831 C C . SER A 1 111 ? -21.406 8.178 -0.317 1.00 52.28 111 SER A C 1
ATOM 833 O O . SER A 1 111 ? -22.499 7.868 0.162 1.00 52.28 111 SER A O 1
ATOM 835 N N . LEU A 1 112 ? -20.684 7.319 -1.042 1.00 51.38 112 LEU A N 1
ATOM 836 C CA . LEU A 1 112 ? -21.013 5.895 -1.183 1.00 51.38 112 LEU A CA 1
ATOM 837 C C . LEU A 1 112 ? -20.715 5.176 0.143 1.00 51.38 112 LEU A C 1
ATOM 839 O O . LEU A 1 112 ? -19.851 4.309 0.237 1.00 51.38 112 LEU A O 1
ATOM 843 N N . THR A 1 113 ? -21.405 5.567 1.209 1.00 44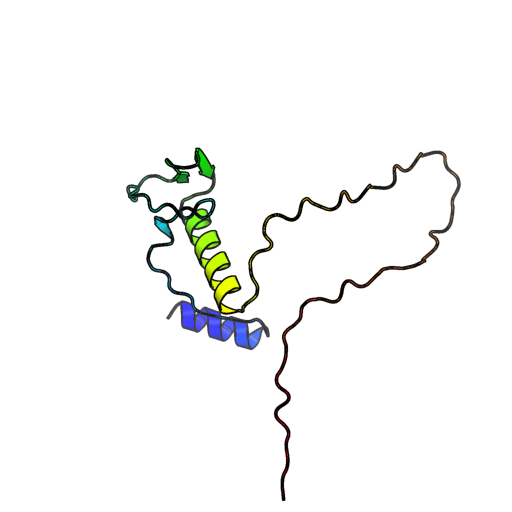.28 113 THR A N 1
ATOM 844 C CA . THR A 1 113 ? -21.328 4.903 2.502 1.00 44.28 113 THR A CA 1
ATOM 845 C C . THR A 1 113 ? -22.169 3.635 2.458 1.00 44.28 113 THR A C 1
ATOM 847 O O . THR A 1 113 ? -23.391 3.689 2.339 1.00 44.28 113 THR A O 1
ATOM 850 N N . LEU A 1 114 ? -21.466 2.502 2.516 1.00 44.22 114 LEU A N 1
ATOM 851 C CA . LEU A 1 114 ? -21.735 1.354 3.385 1.00 44.22 114 LEU A CA 1
ATOM 852 C C . LEU A 1 114 ? -23.220 0.956 3.519 1.00 44.22 114 LEU A C 1
ATOM 854 O O . LEU A 1 114 ? -23.994 1.574 4.244 1.00 44.22 114 LEU A O 1
ATOM 858 N N . LYS A 1 115 ? -23.609 -0.158 2.883 1.00 44.22 115 LYS A N 1
ATOM 859 C CA . LYS A 1 115 ? -24.847 -0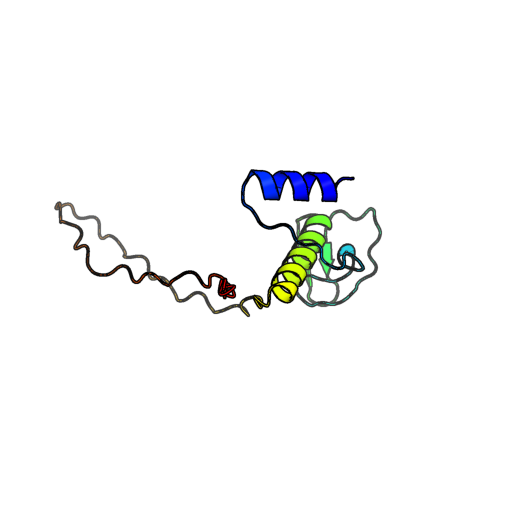.866 3.243 1.00 44.22 115 LYS A CA 1
ATOM 860 C C . LYS A 1 115 ? -24.678 -1.478 4.636 1.00 44.22 115 LYS A C 1
ATOM 862 O O . LYS A 1 115 ? -24.284 -2.636 4.756 1.00 44.22 115 LYS A O 1
ATOM 867 N N . GLU A 1 116 ? -24.986 -0.717 5.680 1.00 45.16 116 GLU A N 1
ATOM 868 C CA . GLU A 1 116 ? -25.250 -1.291 6.997 1.00 45.16 116 GLU A CA 1
ATOM 869 C C . GLU A 1 116 ? -26.417 -2.281 6.882 1.00 45.16 116 GLU A C 1
ATOM 871 O O . GLU A 1 116 ? -27.497 -1.962 6.376 1.00 45.16 116 GLU A O 1
ATOM 876 N N . ARG A 1 117 ? -26.208 -3.516 7.345 1.00 47.81 117 ARG A N 1
ATOM 877 C CA . ARG A 1 117 ? -27.309 -4.440 7.611 1.00 47.81 117 ARG A CA 1
ATOM 878 C C . ARG A 1 117 ? -27.923 -4.053 8.948 1.00 47.81 117 ARG A C 1
ATOM 880 O O . ARG A 1 117 ? -27.319 -4.271 9.991 1.00 47.81 117 ARG A O 1
ATOM 887 N N . THR A 1 118 ? -29.139 -3.522 8.911 1.00 39.47 118 THR A N 1
ATOM 888 C CA . THR A 1 118 ? -29.976 -3.351 10.098 1.00 39.47 118 THR A CA 1
ATOM 889 C C . THR A 1 118 ? -30.222 -4.724 10.731 1.00 39.47 118 THR A C 1
ATOM 891 O O . THR A 1 118 ? -30.950 -5.549 10.177 1.00 39.47 118 THR A O 1
ATOM 894 N N . ALA A 1 119 ? -29.596 -4.998 11.876 1.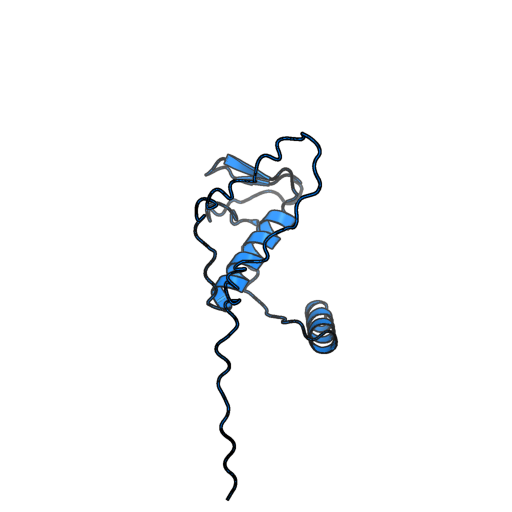00 40.97 119 ALA A N 1
ATOM 895 C CA . ALA A 1 119 ? -29.996 -6.101 12.738 1.00 40.97 119 ALA A CA 1
ATOM 896 C C . ALA A 1 119 ? -31.339 -5.725 13.377 1.00 40.97 119 ALA A C 1
ATOM 898 O O . ALA A 1 119 ? -31.424 -4.814 14.198 1.00 40.97 119 ALA A O 1
ATOM 899 N N . GLN A 1 120 ? -32.408 -6.385 12.940 1.00 40.81 120 GLN A N 1
ATOM 900 C CA . GLN A 1 120 ? -33.740 -6.211 13.498 1.00 40.81 120 GLN A CA 1
ATOM 901 C C . GLN A 1 120 ? -33.785 -6.869 14.883 1.00 40.81 120 GLN A C 1
ATOM 903 O O . GLN A 1 120 ? -33.691 -8.088 15.007 1.00 40.81 120 GLN A O 1
ATOM 908 N N . ALA A 1 121 ? -33.918 -6.047 15.921 1.00 41.31 121 ALA A N 1
ATOM 909 C CA . ALA A 1 121 ? -34.309 -6.492 17.248 1.00 41.31 121 ALA A CA 1
ATOM 910 C C . ALA A 1 121 ? -35.782 -6.928 17.221 1.00 41.31 121 ALA A C 1
ATOM 912 O O . ALA A 1 121 ? -36.646 -6.141 16.835 1.00 41.31 121 ALA A O 1
ATOM 913 N N . VAL A 1 122 ? -36.070 -8.155 17.657 1.00 37.62 122 VAL A N 1
ATOM 914 C CA . VAL A 1 122 ? -37.394 -8.546 18.160 1.00 37.62 122 VAL A CA 1
ATOM 915 C C . VAL A 1 122 ? -37.168 -9.404 19.399 1.00 37.62 122 VAL A C 1
ATOM 917 O O . VAL A 1 122 ? -36.582 -10.480 19.322 1.00 37.62 122 VAL A O 1
ATOM 920 N N . SER A 1 123 ? -37.602 -8.870 20.536 1.00 43.38 123 SER A N 1
ATOM 921 C CA . SER A 1 123 ? -37.857 -9.603 21.769 1.00 43.38 123 SER A CA 1
ATOM 922 C C . SER A 1 123 ? -39.364 -9.796 21.857 1.00 43.38 123 SER A C 1
ATOM 924 O O . SER A 1 123 ? -40.078 -8.798 21.807 1.00 43.38 123 SER A O 1
ATOM 926 N N . GLU A 1 124 ? -39.800 -11.047 21.977 1.00 38.66 124 GLU A N 1
ATOM 927 C CA . GLU A 1 124 ? -40.836 -11.576 22.886 1.00 38.66 124 GLU A CA 1
ATOM 928 C C . GLU A 1 124 ? -40.883 -13.104 22.750 1.00 38.66 124 GLU A C 1
ATOM 930 O O . GLU A 1 124 ? -40.887 -13.604 21.601 1.00 38.66 124 GLU A O 1
#

Foldseek 3Di:
DVLVVVCVVCVVVVHDDDDFDLPQQLQAALVPRDGHDDDPPDQWDADPPPRDTDPHGSVVSSVSVRVQRVCVVVVNHDPPPDPPPPPPDDPDPPDDDDDDDDPPDDDPPDDPDDDDDPPDDDDD

pLDDT: mean 72.07, std 21.32, range [37.62, 97.44]

Secondary structure (DSSP, 8-state):
-HHHHHHHHHHHHT--------TTTTTB-TTT--B----TT--EEE-TTT--EEEEEHHHHHHHHHHHHHHHHTT-------------------------------------------------

InterPro domains:
  IPR010095 Cas12f1-like, TNB domain [PF07282] (1-66)

Sequence (124 aa):
MFTTLLEYRCEREGTHFGEVEPAGTTKECASCGVNSDKPLWLGEYLCPACGFNMEMDRDANAALNILSRGFETLGLGQFEAVTPVETTLPLFISSGSCDVVDGKRVIEAGSLTLKERTAQAVSE